Protein AF-A0A7V5BDV3-F1 (afdb_monomer_lite)

Radius of gyration: 17.32 Å; chains: 1; bounding box: 34×50×40 Å

pLDDT: mean 80.34, std 16.65, range [35.47, 97.44]

Sequence (82 aa):
MWRTSEPSTFYSRLNFSPLNARNDVGTLWENFFISERLKYTSYQDIFANHFFWRTTNQQEIDFVEERDGKLYAFECKWNKKS

Foldseek 3Di:
DDDDDDPPPPPVPDDPDDLVPDPCVQVVQLVVVVVVVVVVCVVVVFDWDKDWDADPVGPTFSIWIAGPNDIDTDDGDDDPPD

Structure (mmCIF, N/CA/C/O backbone):
data_AF-A0A7V5BDV3-F1
#
_entry.id   AF-A0A7V5BDV3-F1
#
loop_
_atom_site.group_PDB
_atom_site.id
_atom_site.type_symbol
_atom_site.label_atom_id
_atom_site.label_alt_id
_atom_site.label_comp_id
_atom_site.label_asym_id
_atom_site.label_entity_id
_atom_site.label_seq_id
_atom_site.pdbx_PDB_ins_code
_atom_site.Cartn_x
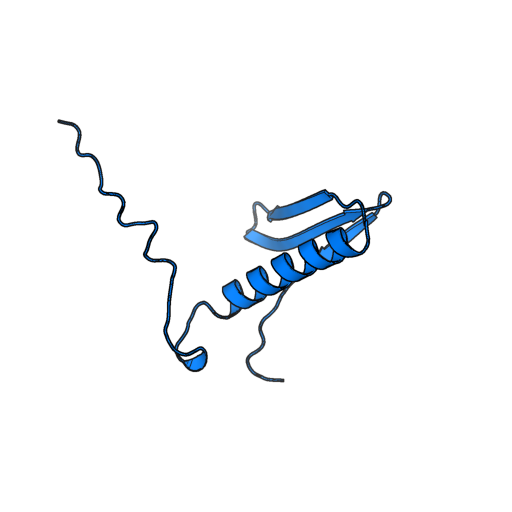_atom_site.Cartn_y
_atom_site.Cartn_z
_atom_site.occupancy
_atom_site.B_iso_or_equiv
_atom_site.auth_seq_id
_atom_site.auth_comp_id
_atom_site.auth_asym_id
_atom_site.auth_atom_id
_atom_site.pdbx_PDB_model_num
ATOM 1 N N . MET A 1 1 ? -0.626 38.521 -24.200 1.00 35.47 1 MET A N 1
ATOM 2 C CA . MET A 1 1 ? -0.465 37.431 -25.186 1.00 35.47 1 MET A CA 1
ATOM 3 C C . MET A 1 1 ? -0.397 36.129 -24.402 1.00 35.47 1 MET A C 1
ATOM 5 O O . MET A 1 1 ? 0.625 35.851 -23.792 1.00 35.47 1 MET A O 1
ATOM 9 N N . TRP A 1 2 ? -1.512 35.411 -24.287 1.00 36.84 2 TRP A N 1
ATOM 10 C CA . TRP A 1 2 ? -1.601 34.191 -23.479 1.00 36.84 2 TRP A CA 1
ATOM 11 C C . TRP A 1 2 ? -1.110 33.001 -24.315 1.00 36.84 2 TRP A C 1
ATOM 13 O O . TRP A 1 2 ? -1.718 32.689 -25.334 1.00 36.84 2 TRP A O 1
ATOM 23 N N . ARG A 1 3 ? 0.001 32.362 -23.927 1.00 38.78 3 ARG A N 1
ATOM 24 C CA . ARG A 1 3 ? 0.425 31.072 -24.495 1.00 38.78 3 ARG A CA 1
ATOM 25 C C . ARG A 1 3 ? -0.256 29.967 -23.695 1.00 38.78 3 ARG A C 1
ATOM 27 O O . ARG A 1 3 ? 0.101 29.738 -22.545 1.00 38.78 3 ARG A O 1
ATOM 34 N N . THR A 1 4 ? -1.225 29.291 -24.294 1.00 55.75 4 THR A N 1
ATOM 35 C CA . THR A 1 4 ? -1.696 27.992 -23.814 1.00 55.75 4 THR A CA 1
ATOM 36 C C . THR A 1 4 ? -0.555 26.987 -23.984 1.00 55.75 4 THR A C 1
ATOM 38 O O . THR A 1 4 ? -0.162 26.690 -25.111 1.00 55.75 4 THR A O 1
ATOM 41 N N . SER A 1 5 ? 0.031 26.503 -22.891 1.00 46.84 5 SER A N 1
ATOM 42 C CA . SER A 1 5 ? 0.927 25.343 -22.924 1.00 46.84 5 SER A CA 1
ATOM 43 C C . SER A 1 5 ? 0.113 24.097 -23.284 1.00 46.84 5 SER A C 1
ATOM 45 O O . SER A 1 5 ? -0.878 23.804 -22.616 1.00 46.84 5 SER A O 1
ATOM 47 N N . GLU A 1 6 ? 0.512 23.402 -24.348 1.00 56.41 6 GLU A N 1
ATOM 48 C CA . GLU A 1 6 ? -0.115 22.175 -24.850 1.00 56.41 6 GLU A CA 1
ATOM 49 C C . GLU A 1 6 ? -0.258 21.064 -23.788 1.00 56.41 6 GLU A C 1
ATOM 51 O O . GLU A 1 6 ? 0.568 20.972 -22.874 1.00 56.41 6 GLU A O 1
ATOM 56 N N . PRO A 1 7 ? -1.248 20.158 -23.924 1.00 52.19 7 PRO A N 1
ATOM 57 C CA . PRO A 1 7 ? -1.443 19.025 -23.025 1.00 52.19 7 PRO A CA 1
ATOM 58 C C . PRO A 1 7 ? -0.458 17.886 -23.351 1.00 52.19 7 PRO A C 1
ATOM 60 O O . PRO A 1 7 ? -0.860 16.781 -23.702 1.00 52.19 7 PRO A O 1
ATOM 63 N N . SER A 1 8 ? 0.850 18.128 -23.250 1.00 52.81 8 SER A N 1
ATOM 64 C CA . SER A 1 8 ? 1.875 17.099 -23.501 1.00 52.81 8 SER A CA 1
ATOM 65 C C . SER A 1 8 ? 2.250 16.274 -22.260 1.00 52.81 8 SER A C 1
ATOM 67 O O . SER A 1 8 ? 3.104 15.394 -22.330 1.00 52.81 8 SER A O 1
ATOM 69 N N . THR A 1 9 ? 1.604 16.502 -21.114 1.00 51.59 9 THR A N 1
ATOM 70 C CA . THR A 1 9 ? 2.022 15.922 -19.823 1.00 51.59 9 THR A CA 1
ATOM 71 C C . THR A 1 9 ? 1.202 14.723 -19.341 1.00 51.59 9 THR A C 1
ATOM 73 O O . THR A 1 9 ? 1.583 14.105 -18.349 1.00 51.59 9 THR A O 1
ATOM 76 N N . PHE A 1 10 ? 0.117 14.341 -20.025 1.00 50.50 10 PHE A N 1
ATOM 77 C CA . PHE A 1 10 ? -0.713 13.200 -19.598 1.00 50.50 10 PHE A CA 1
ATOM 78 C C . PHE A 1 10 ? -0.315 11.855 -20.225 1.00 50.50 10 PHE A C 1
ATOM 80 O O . PHE A 1 10 ? -0.424 10.826 -19.563 1.00 50.50 10 PHE A O 1
ATOM 87 N N . TYR A 1 11 ? 0.216 11.836 -21.452 1.00 45.38 11 TYR A N 1
ATOM 88 C CA . TYR A 1 11 ? 0.583 10.586 -22.140 1.00 45.38 11 TYR A CA 1
ATOM 89 C C . TYR A 1 11 ? 1.995 10.068 -21.813 1.00 45.38 11 TYR A C 1
ATOM 91 O O . TYR A 1 11 ? 2.329 8.944 -22.175 1.00 45.38 11 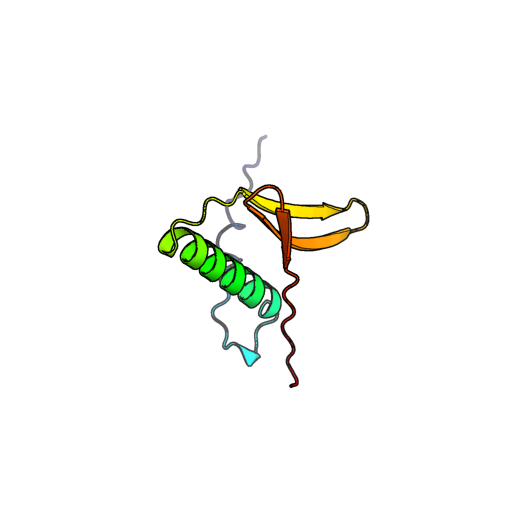TYR A O 1
ATOM 99 N N . SER A 1 12 ? 2.823 10.831 -21.090 1.00 56.28 12 SER A N 1
ATOM 100 C CA . SER A 1 12 ? 4.223 10.462 -20.816 1.00 56.28 12 SER A CA 1
ATOM 101 C C . SER A 1 12 ? 4.422 9.447 -19.680 1.00 56.28 12 SER A C 1
ATOM 103 O O . SER A 1 12 ? 5.539 8.975 -19.484 1.00 56.28 12 SER A O 1
ATOM 105 N N . ARG A 1 13 ? 3.369 9.085 -18.929 1.00 59.00 13 ARG A N 1
ATOM 106 C CA . ARG A 1 13 ? 3.463 8.122 -17.808 1.00 59.00 13 ARG A CA 1
ATOM 107 C C . ARG A 1 13 ? 3.375 6.657 -18.234 1.00 59.00 13 ARG A C 1
ATOM 109 O O . ARG A 1 13 ? 3.769 5.778 -17.474 1.00 59.00 13 ARG A O 1
ATOM 116 N N . LEU A 1 14 ? 2.847 6.380 -19.426 1.00 68.50 14 LEU A N 1
ATOM 117 C CA . LEU A 1 14 ? 2.707 5.018 -19.932 1.00 68.50 14 LEU A CA 1
ATOM 118 C C . LEU A 1 14 ? 4.021 4.577 -20.578 1.00 68.50 14 LEU A C 1
ATOM 120 O O . LEU A 1 14 ? 4.269 4.799 -21.759 1.00 68.50 14 LEU A O 1
ATOM 124 N N . ASN A 1 15 ? 4.878 3.946 -19.783 1.00 79.94 15 ASN A N 1
ATOM 125 C CA . ASN A 1 15 ? 6.032 3.223 -20.298 1.00 79.94 15 ASN A CA 1
ATOM 126 C C . ASN A 1 15 ? 5.569 1.808 -20.699 1.00 79.94 15 ASN A C 1
ATOM 128 O O . ASN A 1 15 ? 4.889 1.146 -19.918 1.00 79.94 15 ASN A O 1
ATOM 132 N N . PHE A 1 16 ? 5.895 1.349 -21.910 1.00 83.94 16 PHE A N 1
ATOM 133 C CA . PHE A 1 16 ? 5.590 -0.006 -22.414 1.00 83.94 16 PHE A CA 1
ATOM 134 C C . PHE A 1 16 ? 6.846 -0.874 -22.562 1.00 83.94 16 PHE A C 1
ATOM 136 O O . PHE A 1 16 ? 6.789 -1.975 -23.105 1.00 83.94 16 PHE A O 1
ATOM 143 N N . SER A 1 17 ? 7.992 -0.387 -22.082 1.00 88.62 17 SER A N 1
ATOM 144 C CA . SER A 1 17 ? 9.240 -1.142 -22.117 1.00 88.62 17 SER A CA 1
ATOM 145 C C . SER A 1 17 ? 9.117 -2.437 -21.303 1.00 88.62 17 SER A C 1
ATOM 147 O O . SER A 1 17 ? 8.408 -2.452 -20.284 1.00 88.62 17 SER A O 1
ATOM 149 N N . PRO A 1 18 ? 9.834 -3.505 -21.702 1.00 85.88 18 PRO A N 1
ATOM 150 C CA . PRO A 1 18 ? 9.951 -4.728 -20.916 1.00 85.88 18 PRO A CA 1
ATOM 151 C C . PRO A 1 18 ? 10.358 -4.431 -19.469 1.00 85.88 18 PRO A C 1
ATOM 153 O O . PRO A 1 18 ? 11.170 -3.539 -19.228 1.00 85.88 18 PRO A O 1
ATOM 156 N N . LEU A 1 19 ? 9.814 -5.179 -18.504 1.00 83.62 19 LEU A N 1
ATOM 157 C CA . LEU A 1 19 ? 9.941 -4.891 -17.065 1.00 83.62 19 LEU A CA 1
ATOM 158 C C . LEU A 1 19 ? 11.398 -4.704 -16.598 1.00 83.62 19 LEU A C 1
ATOM 160 O O . LEU A 1 19 ? 11.677 -3.865 -15.747 1.00 83.62 19 LEU A O 1
ATOM 164 N N . ASN A 1 20 ? 12.338 -5.449 -17.183 1.00 84.81 20 ASN A N 1
ATOM 165 C CA . ASN A 1 20 ? 13.768 -5.367 -16.876 1.00 84.81 20 ASN A CA 1
ATOM 166 C C . ASN A 1 20 ? 14.433 -4.048 -17.319 1.00 84.81 20 ASN A C 1
ATOM 168 O O . ASN A 1 20 ? 15.450 -3.671 -16.744 1.00 84.81 20 ASN A O 1
ATOM 172 N N . ALA A 1 21 ? 13.872 -3.352 -18.309 1.00 84.44 21 ALA A N 1
ATOM 173 C CA . ALA A 1 21 ? 14.374 -2.084 -18.838 1.00 84.44 21 ALA A CA 1
ATOM 174 C C . ALA A 1 21 ? 13.708 -0.853 -18.194 1.00 84.44 21 ALA A C 1
ATOM 176 O O . ALA A 1 21 ? 14.005 0.285 -18.555 1.00 84.44 21 ALA A O 1
ATOM 177 N N . ARG A 1 22 ? 12.787 -1.068 -17.251 1.00 87.31 22 ARG A N 1
ATOM 178 C CA . ARG A 1 22 ? 12.008 -0.014 -16.602 1.00 87.31 22 ARG A CA 1
ATOM 179 C C . ARG A 1 22 ? 12.685 0.529 -15.349 1.00 87.31 22 ARG A C 1
ATOM 181 O O . ARG A 1 22 ? 13.276 -0.212 -14.561 1.00 87.31 22 ARG A O 1
ATOM 188 N N . ASN A 1 23 ? 12.519 1.827 -15.129 1.00 86.31 23 ASN A N 1
ATOM 189 C CA . ASN A 1 23 ? 12.932 2.529 -13.914 1.00 86.31 23 ASN A CA 1
ATOM 190 C C . ASN A 1 23 ? 11.772 2.766 -12.928 1.00 86.31 23 ASN A C 1
ATOM 192 O O . ASN A 1 23 ? 12.028 3.096 -11.777 1.00 86.31 23 ASN A O 1
ATOM 196 N N . ASP A 1 24 ? 10.523 2.549 -13.345 1.00 87.69 24 ASP A N 1
ATOM 197 C CA . ASP A 1 24 ? 9.291 2.793 -12.582 1.00 87.69 24 ASP A CA 1
ATOM 198 C C . ASP A 1 24 ? 8.703 1.524 -11.930 1.00 87.69 24 ASP A C 1
ATOM 200 O O . ASP A 1 24 ? 7.556 1.520 -11.492 1.00 87.69 24 ASP A O 1
ATOM 204 N N . VAL A 1 25 ? 9.475 0.430 -11.846 1.00 88.75 25 VAL A N 1
ATOM 205 C CA . VAL A 1 25 ? 8.999 -0.868 -11.317 1.00 88.75 25 VAL A CA 1
ATOM 206 C C . VAL A 1 25 ? 8.529 -0.773 -9.861 1.00 88.75 25 VAL A C 1
ATOM 208 O O . VAL A 1 25 ? 7.529 -1.393 -9.518 1.00 88.75 25 VAL A O 1
ATOM 211 N N . GLY A 1 26 ? 9.210 0.017 -9.021 1.00 86.88 26 GLY A N 1
ATOM 212 C CA . GLY A 1 26 ? 8.789 0.250 -7.631 1.00 86.88 26 GLY A CA 1
ATOM 213 C C . GLY A 1 26 ? 7.411 0.910 -7.557 1.00 86.88 26 GLY A C 1
ATOM 214 O O . GLY A 1 26 ? 6.491 0.357 -6.967 1.00 86.88 26 GLY A O 1
ATOM 215 N N . THR A 1 27 ? 7.226 2.003 -8.298 1.00 86.12 27 THR A N 1
ATOM 216 C CA . THR A 1 27 ? 5.944 2.717 -8.383 1.00 86.12 27 THR A CA 1
ATOM 217 C C . THR A 1 27 ? 4.825 1.856 -8.975 1.00 86.12 27 THR A C 1
ATOM 219 O O . THR A 1 27 ? 3.676 1.938 -8.548 1.00 86.12 27 THR A O 1
ATOM 222 N N . LEU A 1 28 ? 5.125 1.004 -9.962 1.00 88.56 28 LEU A N 1
ATOM 223 C CA . LEU A 1 28 ? 4.149 0.037 -10.471 1.00 88.56 28 LEU A CA 1
ATOM 224 C C . LEU A 1 28 ? 3.746 -0.983 -9.408 1.00 88.56 28 LEU A C 1
ATOM 226 O O . LEU A 1 28 ? 2.567 -1.314 -9.305 1.00 88.56 28 LEU A O 1
ATOM 230 N N . TRP A 1 29 ? 4.712 -1.475 -8.635 1.00 89.25 29 TRP A N 1
ATOM 231 C CA . TRP A 1 29 ? 4.471 -2.429 -7.561 1.00 89.25 29 TRP A CA 1
ATOM 232 C C . TRP A 1 29 ? 3.601 -1.836 -6.449 1.00 89.25 29 TRP A C 1
ATOM 234 O O . TRP A 1 29 ? 2.619 -2.459 -6.054 1.00 89.25 29 TRP A O 1
ATOM 244 N N . GLU A 1 30 ? 3.904 -0.616 -6.007 1.00 88.69 30 GLU A N 1
ATOM 245 C CA . GLU A 1 30 ? 3.085 0.136 -5.047 1.00 88.69 30 GLU A CA 1
ATOM 246 C C . GLU A 1 30 ? 1.643 0.291 -5.554 1.00 88.69 30 GLU A C 1
ATOM 248 O O . GLU A 1 30 ? 0.692 -0.103 -4.877 1.00 88.69 30 GLU A O 1
ATOM 253 N N . ASN A 1 31 ? 1.468 0.782 -6.787 1.00 89.06 31 ASN A N 1
ATOM 254 C CA . ASN A 1 31 ? 0.145 0.964 -7.392 1.00 89.06 31 ASN A CA 1
ATOM 255 C C . ASN A 1 31 ? -0.631 -0.351 -7.520 1.00 89.06 31 ASN A C 1
ATOM 257 O O . ASN A 1 31 ? -1.846 -0.382 -7.302 1.00 89.06 31 ASN A O 1
ATOM 261 N N . PHE A 1 32 ? 0.059 -1.433 -7.883 1.00 91.75 32 PHE A N 1
ATOM 262 C CA . PHE A 1 32 ? -0.526 -2.764 -7.944 1.00 91.75 32 PHE A CA 1
ATOM 263 C C . PHE A 1 32 ? -1.007 -3.209 -6.560 1.00 91.75 32 PHE A C 1
ATOM 265 O O . PHE A 1 32 ? -2.175 -3.566 -6.419 1.00 91.75 32 PHE A O 1
ATOM 272 N N . PHE A 1 33 ? -0.153 -3.114 -5.537 1.00 93.25 33 PHE A N 1
ATOM 273 C CA . PHE A 1 33 ? -0.506 -3.468 -4.164 1.00 93.25 33 PHE A CA 1
ATOM 274 C C . PHE A 1 33 ? -1.735 -2.695 -3.674 1.00 93.25 33 PHE A C 1
ATOM 276 O O . PHE A 1 33 ? -2.686 -3.304 -3.188 1.00 93.25 33 PHE A O 1
ATOM 283 N N . ILE A 1 34 ? -1.752 -1.370 -3.847 1.00 91.50 34 ILE A N 1
ATOM 284 C CA . ILE A 1 34 ? -2.87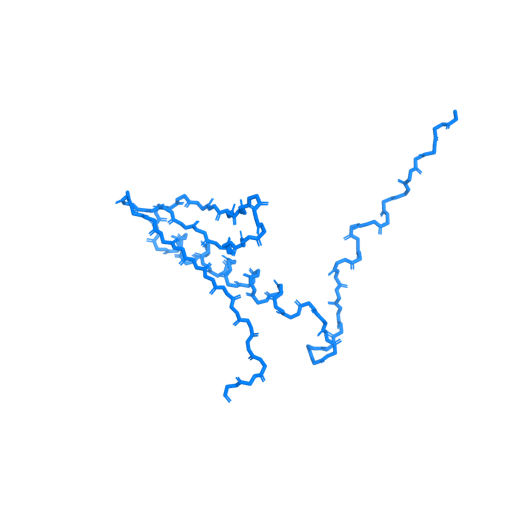7 -0.520 -3.436 1.00 91.50 34 ILE A CA 1
ATOM 285 C C . ILE A 1 34 ? -4.160 -0.945 -4.158 1.00 91.50 34 ILE A C 1
ATOM 287 O O . ILE A 1 34 ? -5.205 -1.102 -3.530 1.00 91.50 34 ILE A O 1
ATOM 291 N N . SER A 1 35 ? -4.084 -1.180 -5.470 1.00 94.38 35 SER A N 1
ATOM 292 C CA . SER A 1 35 ? -5.239 -1.602 -6.271 1.00 94.38 35 SER A CA 1
ATOM 293 C C . SER A 1 35 ? -5.800 -2.942 -5.799 1.00 94.38 35 SER A C 1
ATOM 295 O O . SER A 1 35 ? -7.014 -3.089 -5.661 1.00 94.38 35 SER A O 1
ATOM 297 N N . GLU A 1 36 ? -4.934 -3.916 -5.519 1.00 96.25 36 GLU A N 1
ATOM 298 C CA . GLU A 1 36 ? -5.350 -5.211 -4.975 1.00 96.25 36 GLU A CA 1
ATOM 299 C C . GLU A 1 36 ? -5.900 -5.078 -3.553 1.00 96.25 36 GLU A C 1
ATOM 301 O O . GLU A 1 36 ? -6.879 -5.740 -3.209 1.00 96.25 36 GLU A O 1
ATOM 306 N N . ARG A 1 37 ? -5.343 -4.178 -2.735 1.00 94.69 37 ARG A N 1
ATOM 307 C CA . ARG A 1 37 ? -5.832 -3.942 -1.377 1.00 94.69 37 ARG A CA 1
ATOM 308 C C . ARG A 1 37 ? -7.237 -3.347 -1.363 1.00 94.69 37 ARG A C 1
ATOM 310 O O . ARG A 1 37 ? -8.071 -3.816 -0.593 1.00 94.69 37 ARG A O 1
ATOM 317 N N . LEU A 1 38 ? -7.515 -2.388 -2.244 1.00 93.31 38 LEU A N 1
ATOM 318 C CA . LEU A 1 38 ? -8.849 -1.803 -2.414 1.00 93.31 38 LEU A CA 1
ATOM 319 C C . LEU A 1 38 ? -9.871 -2.836 -2.911 1.00 93.31 38 LEU A C 1
ATOM 321 O O . LEU A 1 38 ? -11.004 -2.873 -2.434 1.00 93.31 38 LEU A O 1
ATOM 325 N N . LYS A 1 39 ? -9.474 -3.712 -3.844 1.00 96.06 39 LYS A N 1
ATOM 326 C CA . LYS A 1 39 ? -10.329 -4.829 -4.281 1.00 96.06 39 LYS A CA 1
ATOM 327 C C . LYS A 1 39 ? -10.611 -5.784 -3.130 1.00 96.06 39 LYS A C 1
ATOM 329 O O . LYS A 1 39 ? -11.753 -6.180 -2.935 1.00 96.06 39 LYS A O 1
ATOM 334 N N . TYR A 1 40 ? -9.586 -6.128 -2.353 1.00 95.75 40 TYR A N 1
ATOM 335 C CA . TYR A 1 40 ? -9.726 -7.016 -1.207 1.00 95.75 40 TYR A CA 1
ATOM 336 C C . TYR A 1 40 ? -10.713 -6.463 -0.174 1.00 95.75 40 TYR A C 1
ATOM 338 O O . TYR A 1 40 ? -11.618 -7.187 0.229 1.00 95.75 40 TYR A O 1
ATOM 346 N N . THR A 1 41 ? -10.580 -5.196 0.235 1.00 95.12 41 THR A N 1
ATOM 347 C CA . THR A 1 41 ? -11.506 -4.602 1.214 1.00 95.12 41 THR A CA 1
ATOM 348 C C . THR A 1 41 ? -12.929 -4.543 0.666 1.00 95.12 41 THR A C 1
ATOM 350 O O . THR A 1 41 ? -13.860 -4.911 1.377 1.00 95.12 41 THR A O 1
ATOM 353 N N . SER A 1 42 ? -13.092 -4.207 -0.618 1.00 94.88 42 SER A N 1
ATOM 354 C CA . SER A 1 42 ? -14.395 -4.210 -1.289 1.00 94.88 42 SER A CA 1
ATOM 355 C C . SER A 1 42 ? -15.033 -5.598 -1.384 1.00 94.88 42 SER A C 1
ATOM 357 O O . SER A 1 42 ? -16.241 -5.706 -1.227 1.00 94.88 42 SER A O 1
ATOM 359 N N . TYR A 1 43 ? -14.269 -6.656 -1.663 1.00 97.44 43 TYR A N 1
ATOM 360 C CA . TYR A 1 43 ? -14.807 -8.017 -1.807 1.00 97.44 43 TYR A CA 1
ATOM 361 C C . TYR A 1 43 ? -15.100 -8.705 -0.476 1.00 97.44 43 TYR A C 1
ATOM 363 O O . TYR A 1 43 ? -15.747 -9.748 -0.456 1.00 97.44 43 TYR A O 1
ATOM 371 N N . GLN A 1 44 ? -14.566 -8.175 0.618 1.00 96.44 44 GLN A N 1
ATOM 372 C CA . GLN A 1 44 ? -14.777 -8.694 1.966 1.00 96.44 44 GLN A CA 1
ATOM 373 C C . GLN A 1 44 ? -15.752 -7.824 2.772 1.00 96.44 44 GLN A C 1
ATOM 375 O O . GLN A 1 44 ? -15.886 -8.044 3.973 1.00 96.44 44 GLN A O 1
ATOM 380 N N . ASP A 1 45 ? -16.383 -6.824 2.140 1.00 95.19 45 ASP A N 1
ATOM 381 C CA . ASP A 1 45 ? -17.244 -5.829 2.793 1.00 95.19 45 ASP A CA 1
ATOM 382 C C . ASP A 1 45 ? -16.585 -5.181 4.028 1.00 95.19 45 ASP A C 1
ATOM 384 O O . ASP A 1 45 ? -17.228 -4.850 5.026 1.00 95.19 45 ASP A O 1
ATOM 388 N N . ILE A 1 46 ? -15.261 -4.994 3.969 1.00 94.81 46 ILE A N 1
ATOM 389 C CA . ILE A 1 46 ? -14.499 -4.338 5.029 1.00 94.81 46 ILE A CA 1
ATOM 390 C C . ILE A 1 46 ? -14.641 -2.831 4.835 1.00 94.81 46 ILE A C 1
ATOM 392 O O . ILE A 1 46 ? -14.035 -2.247 3.934 1.00 94.81 46 ILE A O 1
ATOM 396 N N . PHE A 1 47 ? -15.398 -2.189 5.722 1.00 93.50 47 PHE A N 1
ATOM 397 C CA . PHE A 1 47 ? -15.451 -0.734 5.797 1.00 93.50 47 PHE A CA 1
ATOM 398 C C . PHE A 1 47 ? -14.127 -0.198 6.345 1.00 93.50 47 PHE A C 1
ATOM 400 O O . PHE A 1 47 ? -13.824 -0.336 7.530 1.00 93.50 47 PHE A O 1
ATOM 407 N N . ALA A 1 48 ? -13.334 0.402 5.461 1.00 94.06 48 ALA A N 1
ATOM 408 C CA . ALA A 1 48 ? -12.082 1.047 5.812 1.00 94.06 48 ALA A CA 1
ATOM 409 C C . ALA A 1 48 ? -11.962 2.414 5.134 1.00 94.06 48 ALA A C 1
ATOM 411 O O . ALA A 1 48 ? -12.295 2.570 3.956 1.00 94.06 48 ALA A O 1
ATOM 412 N N . ASN A 1 49 ? -11.449 3.396 5.872 1.00 93.06 49 ASN A N 1
ATOM 413 C CA . ASN A 1 49 ? -11.027 4.670 5.303 1.00 93.06 49 ASN A CA 1
ATOM 414 C C . ASN A 1 49 ? -9.596 4.524 4.779 1.00 93.06 49 ASN A C 1
ATOM 416 O O . ASN A 1 49 ? -8.732 4.022 5.495 1.00 93.06 49 ASN A O 1
ATOM 420 N N . HIS A 1 50 ? -9.339 4.961 3.547 1.00 92.81 50 HIS A N 1
ATOM 421 C CA . HIS A 1 50 ? -8.039 4.816 2.889 1.00 92.81 50 HIS A CA 1
ATOM 422 C C . HIS A 1 50 ? -7.328 6.170 2.793 1.00 92.81 50 HIS A C 1
ATOM 424 O O . HIS A 1 50 ? -7.921 7.153 2.345 1.00 92.81 50 HIS A O 1
ATOM 430 N N . PHE A 1 51 ? -6.051 6.216 3.167 1.00 89.88 51 PHE A N 1
ATOM 431 C CA . PHE A 1 51 ? -5.242 7.432 3.190 1.00 89.88 51 PHE A CA 1
ATOM 432 C C . PHE A 1 51 ? -3.863 7.206 2.564 1.00 89.88 51 PHE A C 1
ATOM 434 O O . PHE A 1 51 ? -3.260 6.142 2.703 1.00 89.88 51 PHE A O 1
ATOM 441 N N . PHE A 1 52 ? -3.342 8.260 1.939 1.00 83.69 52 PHE A N 1
ATOM 442 C CA . PHE A 1 52 ? -1.948 8.369 1.514 1.00 83.69 52 PHE A CA 1
ATOM 443 C C . PHE A 1 52 ? -1.262 9.372 2.436 1.00 83.69 52 PHE A C 1
ATOM 445 O O . PHE A 1 52 ? -1.677 10.533 2.485 1.00 83.69 52 PHE A O 1
ATOM 452 N N . TRP A 1 53 ? -0.250 8.944 3.192 1.00 79.69 53 TRP A N 1
ATOM 453 C CA . TRP A 1 53 ? 0.364 9.798 4.207 1.00 79.69 53 TRP A CA 1
ATOM 454 C C . TRP A 1 53 ? 1.760 10.245 3.783 1.00 79.69 53 TRP A C 1
ATOM 456 O O . TRP A 1 53 ? 2.656 9.435 3.555 1.00 79.69 53 TRP A O 1
ATOM 466 N N . ARG A 1 54 ? 1.966 11.563 3.738 1.00 73.88 54 ARG A N 1
ATOM 467 C CA . ARG A 1 54 ? 3.282 12.175 3.539 1.00 73.88 54 ARG A CA 1
ATOM 468 C C . ARG A 1 54 ? 3.606 13.081 4.711 1.00 73.88 54 ARG A C 1
ATOM 470 O O . ARG A 1 54 ? 2.779 13.897 5.113 1.00 73.88 54 ARG A O 1
ATOM 477 N N . THR A 1 55 ? 4.813 12.959 5.249 1.00 69.06 55 THR A N 1
ATOM 478 C CA . THR A 1 55 ? 5.308 13.897 6.265 1.00 69.06 55 THR A CA 1
ATOM 479 C C . THR A 1 55 ? 5.995 15.094 5.609 1.00 69.06 55 THR A C 1
ATOM 481 O O . THR A 1 55 ? 6.541 14.996 4.510 1.00 69.06 55 THR A O 1
ATOM 484 N N . THR A 1 56 ? 6.037 16.229 6.310 1.00 67.12 56 THR A N 1
ATOM 485 C CA . THR A 1 56 ? 6.841 17.407 5.925 1.00 67.12 56 THR A CA 1
ATOM 486 C C . THR A 1 56 ? 8.332 17.091 5.777 1.00 67.12 56 THR A C 1
ATOM 488 O O . THR A 1 56 ? 9.036 17.796 5.061 1.00 67.12 56 THR A O 1
ATOM 491 N N . ASN A 1 57 ? 8.792 15.997 6.390 1.00 68.00 57 ASN A N 1
ATOM 492 C CA . ASN A 1 57 ? 10.164 15.503 6.324 1.00 68.00 57 ASN A CA 1
ATOM 493 C C . ASN A 1 57 ? 10.361 14.406 5.256 1.00 68.00 57 ASN A C 1
ATOM 495 O O . ASN A 1 57 ? 11.324 13.652 5.349 1.00 68.00 57 ASN A O 1
ATOM 499 N N . GLN A 1 58 ? 9.457 14.289 4.272 1.00 63.88 58 GLN A N 1
ATOM 500 C CA . GLN A 1 58 ? 9.551 13.345 3.141 1.00 63.88 58 GLN A CA 1
ATOM 501 C C . GLN A 1 58 ? 9.606 11.857 3.530 1.00 63.88 58 GLN A C 1
ATOM 503 O O . GLN A 1 58 ? 9.971 11.022 2.711 1.00 63.88 58 GLN A O 1
ATOM 508 N N . GLN A 1 59 ? 9.211 11.492 4.752 1.00 65.06 59 GLN A N 1
ATOM 509 C CA . GLN A 1 59 ? 8.851 10.101 5.030 1.00 65.06 59 GLN A CA 1
ATOM 510 C C . GLN A 1 59 ? 7.492 9.838 4.386 1.00 65.06 59 GLN A C 1
ATOM 512 O O . GLN A 1 59 ? 6.518 10.546 4.685 1.00 65.06 59 GLN A O 1
ATOM 517 N N . GLU A 1 60 ? 7.464 8.865 3.485 1.00 73.44 60 GLU A N 1
ATOM 518 C CA . GLU A 1 60 ? 6.288 8.448 2.732 1.00 73.44 60 GLU A CA 1
ATOM 519 C C . GLU A 1 60 ? 5.792 7.125 3.323 1.00 73.44 60 GLU A C 1
ATOM 521 O O . GLU A 1 60 ? 6.560 6.178 3.472 1.00 73.44 60 GLU A O 1
ATOM 526 N N . ILE A 1 61 ? 4.521 7.090 3.729 1.00 73.38 61 ILE A N 1
ATOM 527 C CA . ILE A 1 61 ? 3.816 5.833 3.976 1.00 73.38 61 ILE A CA 1
ATOM 528 C C . ILE A 1 61 ? 2.917 5.630 2.765 1.00 73.38 61 ILE A C 1
ATOM 530 O O . ILE A 1 61 ? 2.021 6.443 2.514 1.00 73.38 61 ILE A O 1
ATOM 534 N N . ASP A 1 62 ? 3.165 4.549 2.031 1.00 79.31 62 ASP A N 1
ATOM 535 C CA . ASP A 1 62 ? 2.521 4.300 0.741 1.00 79.31 62 ASP A CA 1
ATOM 536 C C . ASP A 1 62 ? 1.009 4.149 0.880 1.00 79.31 62 ASP A C 1
ATOM 538 O O . ASP A 1 62 ? 0.254 4.618 0.031 1.00 79.31 62 ASP A O 1
ATOM 542 N N . PHE A 1 63 ? 0.551 3.510 1.960 1.00 89.38 63 PHE A N 1
ATOM 543 C CA . PHE A 1 63 ? -0.867 3.260 2.173 1.00 89.38 63 PHE A CA 1
ATOM 544 C C . PHE A 1 63 ? -1.211 3.104 3.655 1.00 89.38 63 PHE A C 1
ATOM 546 O O . PHE A 1 63 ? -0.559 2.359 4.388 1.00 89.38 63 PHE A O 1
ATOM 553 N N . VAL A 1 64 ? -2.273 3.776 4.095 1.00 92.25 64 VAL A N 1
ATOM 554 C CA . VAL A 1 64 ? -2.851 3.617 5.433 1.00 92.25 64 VAL A CA 1
ATOM 555 C C . VAL A 1 64 ? -4.335 3.315 5.295 1.00 92.25 64 VAL A C 1
ATOM 557 O O . VAL A 1 64 ? -5.042 3.974 4.536 1.00 92.25 64 VAL A O 1
ATOM 560 N N . GLU A 1 65 ? -4.815 2.345 6.060 1.00 94.19 65 GLU A N 1
ATOM 561 C CA . GLU A 1 65 ? -6.239 2.062 6.214 1.00 94.19 65 GLU A CA 1
ATOM 562 C C . GLU A 1 65 ? -6.644 2.199 7.687 1.00 94.19 65 GLU A C 1
ATOM 564 O O . GLU A 1 65 ? -5.931 1.770 8.599 1.00 94.19 65 GLU A O 1
ATOM 569 N N . GLU A 1 66 ? -7.803 2.798 7.922 1.00 94.75 66 GLU A N 1
ATOM 570 C CA . GLU A 1 66 ? -8.441 2.858 9.231 1.00 94.75 66 GLU A CA 1
ATOM 571 C C . GLU A 1 66 ? -9.698 1.994 9.203 1.00 94.75 66 GLU A C 1
ATOM 573 O O . GLU A 1 66 ? -10.584 2.223 8.381 1.00 94.75 66 GLU A O 1
ATOM 578 N N . ARG A 1 67 ? -9.767 0.990 10.081 1.00 94.50 67 ARG A N 1
ATOM 579 C CA . ARG A 1 67 ? -10.956 0.149 10.283 1.00 94.50 67 ARG A CA 1
ATOM 580 C C . ARG A 1 67 ? -11.102 -0.195 11.757 1.00 94.50 67 ARG A C 1
ATOM 582 O O . ARG A 1 67 ? -10.099 -0.397 12.441 1.00 94.50 67 ARG A O 1
ATOM 589 N N . ASP A 1 68 ? -12.336 -0.264 12.245 1.00 94.19 68 ASP A N 1
ATOM 590 C CA . ASP A 1 68 ? -12.654 -0.599 13.642 1.00 94.19 68 ASP A CA 1
ATOM 591 C C . ASP A 1 68 ? -11.885 0.253 14.677 1.00 94.19 68 ASP A C 1
ATOM 593 O O . ASP A 1 68 ? -11.453 -0.245 15.720 1.00 94.19 68 ASP A O 1
ATOM 597 N N . GLY A 1 69 ? -11.645 1.535 14.366 1.00 93.62 69 GLY A N 1
ATOM 598 C CA . GLY A 1 69 ? -10.867 2.455 15.205 1.00 93.62 69 GLY A CA 1
ATOM 599 C C . GLY A 1 69 ? -9.370 2.127 15.298 1.00 93.62 69 GLY A C 1
ATOM 600 O O . GLY A 1 69 ? -8.676 2.648 16.172 1.00 93.62 69 GLY A O 1
ATOM 601 N N . LYS A 1 70 ? -8.859 1.249 14.426 1.00 95.44 70 LYS A N 1
ATOM 602 C CA . LYS A 1 70 ? -7.449 0.852 14.349 1.00 95.44 70 LYS A CA 1
ATOM 603 C C . LYS A 1 70 ? -6.836 1.307 13.033 1.00 95.44 70 LYS A C 1
ATOM 605 O O . LYS A 1 70 ? -7.434 1.165 11.969 1.00 95.44 70 LYS A O 1
ATOM 610 N N . LEU A 1 71 ? -5.602 1.794 13.122 1.00 94.25 71 LEU A N 1
ATOM 611 C CA . LEU A 1 71 ? -4.789 2.158 11.967 1.00 94.25 71 LEU A CA 1
ATOM 612 C C . LEU A 1 71 ? -3.901 0.988 11.552 1.00 94.25 71 LEU A C 1
ATOM 614 O O . LEU A 1 71 ? -3.234 0.373 12.386 1.00 94.25 71 LEU A O 1
ATOM 618 N N . TYR A 1 72 ? -3.858 0.729 10.251 1.00 92.94 72 TYR A N 1
ATOM 619 C CA . TYR A 1 72 ? -2.962 -0.231 9.623 1.00 92.94 72 TYR A CA 1
ATOM 620 C C . TYR A 1 72 ? -2.176 0.501 8.536 1.00 92.94 72 TYR A C 1
ATOM 622 O O . TYR A 1 72 ? -2.760 1.065 7.613 1.00 92.94 72 TYR A O 1
ATOM 630 N N . ALA A 1 73 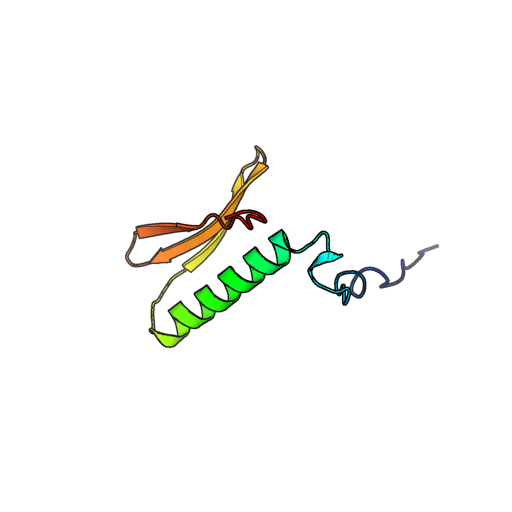? -0.852 0.510 8.661 1.00 92.00 73 ALA A N 1
ATOM 631 C CA . ALA A 1 73 ? 0.052 1.152 7.714 1.00 92.00 73 ALA A CA 1
ATOM 632 C C . ALA A 1 73 ? 0.816 0.094 6.915 1.00 92.00 73 ALA A C 1
ATOM 634 O O . ALA A 1 73 ? 1.255 -0.913 7.474 1.00 92.00 73 ALA A O 1
ATOM 635 N N . PHE A 1 74 ? 0.986 0.343 5.622 1.00 90.19 74 PHE A N 1
ATOM 636 C CA . PHE A 1 74 ? 1.687 -0.534 4.696 1.00 90.19 74 PHE A CA 1
ATOM 637 C C . PHE A 1 74 ? 2.801 0.242 4.000 1.00 90.19 74 PHE A C 1
ATOM 639 O O . PHE A 1 74 ? 2.575 1.324 3.459 1.00 90.19 74 PHE A O 1
ATOM 646 N N . GLU A 1 75 ? 3.994 -0.345 4.011 1.00 88.50 75 GLU A N 1
AT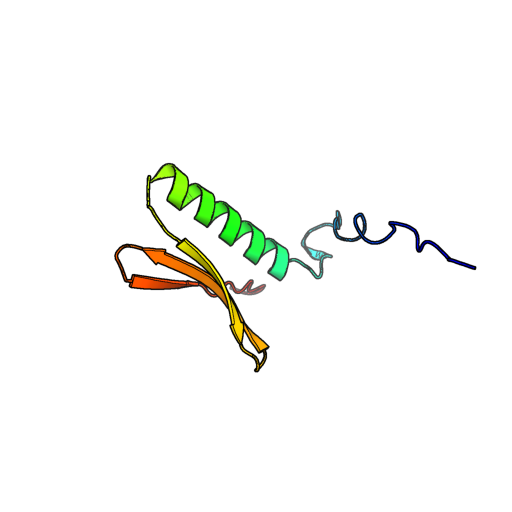OM 647 C CA . GLU A 1 75 ? 5.160 0.116 3.261 1.00 88.50 75 GLU A CA 1
ATOM 648 C C . GLU A 1 75 ? 5.498 -0.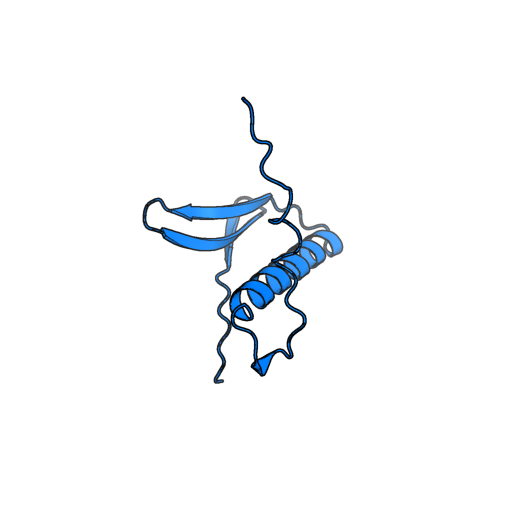953 2.214 1.00 88.50 75 GLU A C 1
ATOM 650 O O . GLU A 1 75 ? 5.695 -2.128 2.540 1.00 88.50 75 GLU A O 1
ATOM 655 N N . CYS A 1 76 ? 5.527 -0.560 0.947 1.00 85.94 76 CYS A N 1
ATOM 656 C CA . CYS A 1 76 ? 5.712 -1.433 -0.198 1.00 85.94 76 CYS A CA 1
ATOM 657 C C . CYS A 1 76 ? 7.114 -1.246 -0.765 1.00 85.94 76 CYS A C 1
ATOM 659 O O . CYS A 1 76 ? 7.439 -0.224 -1.354 1.00 85.94 76 CYS A O 1
ATOM 661 N N . LYS A 1 77 ? 7.959 -2.273 -0.652 1.00 84.69 77 LYS A N 1
ATOM 662 C CA . LYS A 1 77 ? 9.314 -2.241 -1.216 1.00 84.69 77 LYS A CA 1
ATOM 663 C C . LYS A 1 77 ? 9.476 -3.306 -2.284 1.00 84.69 77 LYS A C 1
ATOM 665 O O . LYS A 1 77 ? 9.396 -4.499 -1.997 1.00 84.69 77 LYS A O 1
ATOM 670 N N . TRP A 1 78 ? 9.756 -2.879 -3.515 1.00 82.81 78 TRP A N 1
ATOM 671 C CA . TRP A 1 78 ? 10.200 -3.792 -4.565 1.00 82.81 78 TRP A CA 1
ATOM 672 C C . TRP A 1 78 ? 11.686 -4.117 -4.381 1.00 82.81 78 TRP A C 1
ATOM 674 O O . TRP A 1 78 ? 12.546 -3.252 -4.567 1.00 82.81 78 TRP A O 1
ATOM 684 N N . ASN A 1 79 ? 12.007 -5.371 -4.060 1.00 83.94 79 ASN A N 1
ATOM 685 C CA . ASN A 1 79 ? 13.388 -5.837 -3.978 1.00 83.94 79 ASN A CA 1
ATOM 686 C C . ASN A 1 79 ? 13.748 -6.689 -5.207 1.00 83.94 79 ASN A C 1
ATOM 688 O O . ASN A 1 79 ? 13.140 -7.724 -5.458 1.00 83.94 79 ASN A O 1
ATOM 692 N N . LYS A 1 80 ? 14.769 -6.267 -5.967 1.00 72.25 80 LYS A N 1
ATOM 693 C CA . LYS A 1 80 ? 15.262 -6.999 -7.150 1.00 72.25 80 LYS A CA 1
ATOM 694 C C . LYS A 1 80 ? 16.058 -8.267 -6.799 1.00 72.25 80 LYS A C 1
ATOM 696 O O . LYS A 1 80 ? 16.370 -9.036 -7.703 1.00 72.25 80 LYS A O 1
ATOM 701 N N . LYS A 1 81 ? 16.418 -8.470 -5.528 1.00 65.12 81 LYS A N 1
ATOM 702 C CA . LYS A 1 81 ? 17.116 -9.661 -5.031 1.00 65.12 81 LYS A CA 1
ATOM 703 C C . LYS A 1 81 ? 16.381 -10.218 -3.814 1.00 65.12 81 LYS A C 1
ATOM 705 O O . LYS A 1 81 ? 16.327 -9.557 -2.781 1.00 65.12 81 LYS A O 1
ATOM 710 N N . SER A 1 82 ? 15.832 -11.419 -3.949 1.00 49.88 82 SER A N 1
ATOM 711 C CA . SER A 1 82 ? 15.450 -12.268 -2.814 1.00 49.88 82 SER A CA 1
ATOM 712 C C . SER A 1 82 ? 16.621 -13.162 -2.439 1.00 49.88 82 SER A C 1
ATOM 714 O O . SER A 1 82 ? 17.314 -13.614 -3.380 1.00 49.88 82 SER A O 1
#

Secondary structure (DSSP, 8-state):
------S-SSGGG---S-GGG-S-HHHHHHHHHHHHHHHHHHHTT---EEEEEE-TT--EEEEEEEETTEEEEE-----S--